Protein AF-A0A336L5R8-F1 (afdb_monomer)

Mean predicted aligned error: 13.48 Å

Organism: Culicoides sonorensis (NCBI:txid179676)

Radius of gyration: 22.96 Å; Cα contacts (8 Å, |Δi|>4): 171; chains: 1; bounding box: 45×28×69 Å

Foldseek 3Di:
DDPPPPPVNVVVVVVVVVVVVVVVPPPPFFAKEQFDDFALVQLADSPDMDGNPDVPAPAWWWKWADDPSTIGIDIDHPCVCPVVVGPRMDTGRHHHCNHNDPPPCVVVVVVVVVVVVVVVD

Secondary structure (DSSP, 8-state):
------HHHHHHHHHHHHHHHHHT----PPPEEEEEEEEGGGTT---EEEE---TT-SSEEEEEEEETTEEEEEEEETTHHHHT--TTEEEE-STTTTSS----THHHHHHHHHHHHHH--

Solvent-accessible surface area (backbone atoms only — not comparable to full-atom values): 7117 Å² total; per-residue (Å²): 137,86,83,81,72,54,68,68,59,55,53,51,51,51,52,54,51,49,54,54,57,56,66,70,64,62,76,83,69,60,51,36,17,32,30,42,66,75,28,58,68,42,55,85,44,73,85,36,75,45,69,46,73,48,98,86,49,96,48,56,21,17,27,30,37,46,58,86,82,22,24,29,33,28,69,41,50,72,54,51,53,68,75,67,70,46,71,64,45,45,76,38,84,51,68,45,58,47,48,79,73,77,73,62,62,75,61,58,56,57,65,64,52,57,62,57,63,64,70,76,106

pLDDT: mean 75.01, std 15.32, range [39.5, 91.75]

Structure (mmCIF, N/CA/C/O backbone):
data_AF-A0A336L5R8-F1
#
_entry.id   AF-A0A336L5R8-F1
#
loop_
_atom_site.group_PDB
_atom_site.id
_atom_site.type_symbol
_atom_site.label_atom_id
_atom_site.label_alt_id
_atom_site.label_comp_id
_atom_site.label_asym_id
_atom_site.label_entity_id
_atom_site.label_seq_id
_atom_site.pdbx_PDB_ins_code
_atom_site.Cartn_x
_atom_site.Cartn_y
_atom_site.Cartn_z
_atom_site.occupancy
_atom_site.B_iso_or_equiv
_atom_site.auth_seq_id
_atom_site.auth_comp_id
_atom_site.auth_asym_id
_atom_site.auth_atom_id
_atom_site.pdbx_PDB_model_num
ATOM 1 N N . MET A 1 1 ? -26.833 -7.379 54.260 1.00 39.50 1 MET A N 1
ATOM 2 C CA . MET A 1 1 ? -26.007 -6.196 53.931 1.00 39.50 1 MET A CA 1
ATOM 3 C C . MET A 1 1 ? -26.663 -5.488 52.753 1.00 39.50 1 MET A C 1
ATOM 5 O O . MET A 1 1 ? -26.689 -6.053 51.671 1.00 39.50 1 MET A O 1
ATOM 9 N N . ASN A 1 2 ? -27.283 -4.325 52.972 1.00 43.06 2 ASN A N 1
ATOM 10 C CA . ASN A 1 2 ? -28.003 -3.589 51.925 1.00 43.06 2 ASN A CA 1
ATOM 11 C C . ASN A 1 2 ? -27.052 -2.602 51.238 1.00 43.06 2 ASN A C 1
ATOM 13 O O . ASN A 1 2 ? -26.715 -1.567 51.810 1.00 43.06 2 ASN A O 1
ATOM 17 N N . PHE A 1 3 ? -26.623 -2.909 50.013 1.00 49.59 3 PHE A N 1
ATOM 18 C CA . PHE A 1 3 ? -25.880 -1.973 49.172 1.00 49.59 3 PHE A CA 1
ATOM 19 C C . PHE A 1 3 ? -26.842 -0.919 48.602 1.00 49.59 3 PHE A C 1
ATOM 21 O O . PHE A 1 3 ? -27.377 -1.067 47.508 1.00 49.59 3 PHE A O 1
ATOM 28 N N . ARG A 1 4 ? -27.062 0.180 49.336 1.00 55.12 4 ARG A N 1
ATOM 29 C CA . ARG A 1 4 ? -27.553 1.431 48.734 1.00 55.12 4 ARG A CA 1
ATOM 30 C C . ARG A 1 4 ? -26.392 2.077 47.982 1.00 55.12 4 ARG A C 1
ATOM 32 O O . ARG A 1 4 ? -25.700 2.950 48.501 1.00 55.12 4 ARG A O 1
ATOM 39 N N . LEU A 1 5 ? -26.154 1.622 46.757 1.00 54.94 5 LEU A N 1
ATOM 40 C CA . LEU A 1 5 ? -25.367 2.392 45.801 1.00 54.94 5 LEU A CA 1
ATOM 41 C C . LEU A 1 5 ? -26.132 3.690 45.513 1.00 54.94 5 LEU A C 1
ATOM 43 O O . LEU A 1 5 ? -27.266 3.666 45.044 1.00 54.94 5 LEU A O 1
ATOM 47 N N . SER A 1 6 ? -25.529 4.827 45.867 1.00 65.00 6 SER A N 1
ATOM 48 C CA . SER A 1 6 ? -26.042 6.157 45.527 1.00 65.00 6 SER A CA 1
ATOM 49 C C . SER A 1 6 ? -26.296 6.229 44.018 1.00 65.00 6 SER A C 1
ATOM 51 O O . SER A 1 6 ? -25.396 5.920 43.237 1.00 65.00 6 SER A O 1
ATOM 53 N N . SER A 1 7 ? -27.507 6.639 43.624 1.00 70.88 7 SER A N 1
ATOM 54 C CA . SER A 1 7 ? -27.948 6.780 42.224 1.00 70.88 7 SER A CA 1
ATOM 55 C C . SER A 1 7 ? -26.914 7.511 41.349 1.00 70.88 7 SER A C 1
ATOM 57 O O . SER A 1 7 ? -26.639 7.111 40.219 1.00 70.88 7 SER A O 1
ATOM 59 N N . ASN A 1 8 ? -26.217 8.497 41.925 1.00 73.00 8 ASN A N 1
ATOM 60 C CA . ASN A 1 8 ? -25.181 9.280 41.246 1.00 73.00 8 ASN A CA 1
ATOM 61 C C . ASN A 1 8 ? -23.932 8.458 40.886 1.00 73.00 8 ASN A C 1
ATOM 63 O O . ASN A 1 8 ? -23.286 8.729 39.878 1.00 73.00 8 ASN A O 1
ATOM 67 N N . ARG A 1 9 ? -23.586 7.442 41.687 1.00 77.75 9 ARG A N 1
ATOM 68 C CA . ARG A 1 9 ? -22.446 6.550 41.411 1.00 77.75 9 ARG A CA 1
ATOM 69 C C . ARG A 1 9 ? -22.758 5.582 40.276 1.00 77.75 9 ARG A C 1
ATOM 71 O O . ARG A 1 9 ? -21.884 5.302 39.465 1.00 77.75 9 ARG A O 1
ATOM 78 N N . VAL A 1 10 ? -24.003 5.109 40.211 1.00 81.12 10 VAL A N 1
ATOM 79 C CA . VAL A 1 10 ? -24.478 4.239 39.127 1.00 81.12 10 VAL A CA 1
ATOM 80 C C . VAL A 1 10 ? -24.518 5.018 37.814 1.00 81.12 10 VAL A C 1
ATOM 82 O O . VAL A 1 10 ? -24.009 4.544 36.806 1.00 81.12 10 VAL A O 1
ATOM 85 N N . PHE A 1 11 ? -25.031 6.250 37.841 1.00 82.38 11 PHE A N 1
ATOM 86 C CA . PHE A 1 11 ? -25.073 7.118 36.666 1.00 82.38 11 PHE A CA 1
ATOM 87 C C . PHE A 1 11 ? -23.674 7.454 36.126 1.00 82.38 11 PHE A C 1
ATOM 89 O O . PHE A 1 11 ? -23.428 7.335 34.928 1.00 82.38 11 PHE A O 1
ATOM 96 N N . LEU A 1 12 ? -22.729 7.795 37.010 1.00 86.56 12 LEU A N 1
ATOM 97 C CA . LEU A 1 12 ? -21.341 8.059 36.622 1.00 86.56 12 LEU A CA 1
ATOM 98 C C . LEU A 1 12 ? -20.667 6.817 36.016 1.00 86.56 12 LEU A C 1
ATOM 100 O O . LEU A 1 12 ? -19.964 6.934 35.014 1.00 86.56 12 LEU A O 1
ATOM 104 N N . ALA A 1 13 ? -20.898 5.635 36.596 1.00 85.25 13 ALA A N 1
ATOM 105 C CA . ALA A 1 13 ? -20.365 4.379 36.074 1.00 85.25 13 ALA A CA 1
ATOM 106 C C . ALA A 1 13 ? -20.902 4.077 34.666 1.00 85.25 13 ALA A C 1
ATOM 108 O O . ALA A 1 13 ? -20.125 3.709 33.792 1.00 85.25 13 ALA A O 1
ATOM 109 N N . ILE A 1 14 ? -2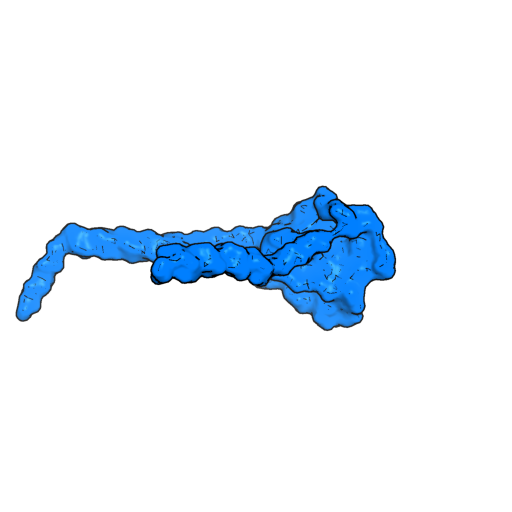2.196 4.315 34.423 1.00 88.62 14 ILE A N 1
ATOM 110 C CA . ILE A 1 14 ? -22.807 4.156 33.096 1.00 88.62 14 ILE A CA 1
ATOM 111 C C . ILE A 1 14 ? -22.165 5.111 32.085 1.00 88.62 14 ILE A C 1
ATOM 113 O O . ILE A 1 14 ? -21.808 4.675 30.996 1.00 88.62 14 ILE A O 1
ATOM 117 N N . ILE A 1 15 ? -21.967 6.387 32.437 1.00 88.62 15 ILE A N 1
ATOM 118 C CA . ILE A 1 15 ? -21.329 7.368 31.542 1.00 88.62 15 ILE A CA 1
ATOM 119 C C . ILE A 1 15 ? -19.892 6.960 31.210 1.00 88.62 15 ILE A C 1
ATOM 121 O O . ILE A 1 15 ? -19.515 6.958 30.041 1.00 88.62 15 ILE A O 1
ATOM 125 N N . LEU A 1 16 ? -19.097 6.583 32.215 1.00 88.06 16 LEU A N 1
ATOM 126 C CA . LEU A 1 16 ? -17.718 6.125 32.016 1.00 88.06 16 LEU A CA 1
ATOM 127 C C . LEU A 1 16 ? -17.657 4.892 31.113 1.00 88.06 16 LEU A C 1
ATOM 129 O O . LEU A 1 16 ? -16.807 4.811 30.230 1.00 88.06 16 LEU A O 1
ATOM 133 N N . GLN A 1 17 ? -18.585 3.956 31.299 1.00 86.00 17 GLN A N 1
ATOM 134 C CA . GLN A 1 17 ? -18.663 2.747 30.492 1.00 86.00 17 GLN A CA 1
ATOM 135 C C . GLN A 1 17 ? -19.109 3.048 29.055 1.00 86.00 17 GLN A C 1
ATOM 137 O O . GLN A 1 17 ? -18.582 2.449 28.123 1.00 86.00 17 GLN A O 1
ATOM 142 N N . LEU A 1 18 ? -19.997 4.028 28.858 1.00 84.69 18 LEU A N 1
ATOM 143 C CA . LEU A 1 18 ? -20.394 4.507 27.533 1.00 84.69 18 LEU A CA 1
ATOM 144 C C . LEU A 1 18 ? -19.224 5.177 26.798 1.00 84.69 18 LEU A C 1
ATOM 146 O O . LEU A 1 18 ? -18.998 4.885 25.630 1.00 84.69 18 LEU A O 1
ATOM 150 N N . PHE A 1 19 ? -18.452 6.026 27.484 1.00 82.81 19 PHE A N 1
ATOM 151 C CA . PHE A 1 19 ? -17.239 6.642 26.932 1.00 82.81 19 PHE A CA 1
ATOM 152 C C . PHE A 1 19 ? -16.196 5.593 26.546 1.00 82.81 19 PHE A C 1
ATOM 154 O O . PHE A 1 19 ? -15.600 5.688 25.476 1.00 82.81 19 PHE A O 1
ATOM 161 N N . PHE A 1 20 ? -16.012 4.571 27.386 1.00 79.44 20 PHE A N 1
ATOM 162 C CA . PHE A 1 20 ? -15.108 3.464 27.096 1.00 79.44 20 PHE A CA 1
ATOM 163 C C . PHE A 1 20 ? -15.565 2.703 25.845 1.00 79.44 20 PHE A C 1
ATOM 165 O O . PHE A 1 20 ? -14.777 2.519 24.929 1.00 79.44 20 PHE A O 1
ATOM 172 N N . VAL A 1 21 ? -16.850 2.355 25.737 1.00 81.31 21 VAL A N 1
ATOM 173 C CA . VAL A 1 21 ? -17.409 1.684 24.550 1.00 81.31 21 VAL A CA 1
ATOM 174 C C . VAL A 1 21 ? -17.278 2.547 23.290 1.00 81.31 21 VAL A C 1
ATOM 176 O O . VAL A 1 21 ? -16.855 2.040 22.256 1.00 81.31 21 VAL A O 1
ATOM 179 N N . LEU A 1 22 ? -17.568 3.848 23.376 1.00 77.06 22 LEU A N 1
ATOM 180 C CA . LEU A 1 22 ? -17.432 4.786 22.257 1.00 77.06 22 LEU A CA 1
ATOM 181 C C . LEU A 1 22 ? -15.978 4.949 21.793 1.00 77.06 22 LEU A C 1
ATOM 183 O O . LEU A 1 22 ? -15.755 5.164 20.608 1.00 77.06 22 LEU A O 1
ATOM 187 N N . SER A 1 23 ? -14.998 4.775 22.685 1.00 73.19 23 SER A N 1
ATOM 188 C CA . SER A 1 23 ? -13.576 4.798 22.320 1.00 73.19 23 SER A CA 1
ATOM 189 C C . SER A 1 23 ? -13.106 3.577 21.517 1.00 73.19 23 SER A C 1
ATOM 191 O O . SER A 1 23 ? -12.065 3.655 20.879 1.00 73.19 23 SER A O 1
ATOM 193 N N . PHE A 1 24 ? -13.871 2.475 21.497 1.00 66.81 24 PHE A N 1
ATOM 194 C CA . PHE A 1 24 ? -13.590 1.322 20.624 1.00 66.81 24 PHE A CA 1
ATOM 195 C C . PHE A 1 24 ? -14.223 1.436 19.240 1.00 66.81 24 PHE A C 1
ATOM 197 O O . PHE A 1 24 ? -13.883 0.653 18.355 1.00 66.81 24 PHE A O 1
ATOM 204 N N . PHE A 1 25 ? -15.125 2.397 19.031 1.00 59.53 25 PHE A N 1
ATOM 205 C CA . PHE A 1 25 ? -15.578 2.754 17.692 1.00 59.53 25 PHE A CA 1
ATOM 206 C C . PHE A 1 25 ? -14.552 3.699 17.062 1.00 59.53 25 PHE A C 1
ATOM 208 O O . PHE A 1 25 ? -14.854 4.846 16.733 1.00 59.53 25 PHE A O 1
ATOM 215 N N . ASP A 1 26 ? -13.324 3.207 16.894 1.00 54.47 26 ASP A N 1
ATOM 216 C CA . ASP A 1 26 ? -12.437 3.775 15.893 1.00 54.47 26 ASP A CA 1
ATOM 217 C C . ASP A 1 26 ? -13.156 3.618 14.555 1.00 54.47 26 ASP A C 1
ATOM 219 O O . ASP A 1 26 ? -13.489 2.511 14.121 1.00 54.47 26 ASP A O 1
ATOM 223 N N . ASN A 1 27 ? -13.470 4.750 13.926 1.00 53.22 27 ASN A N 1
ATOM 224 C CA . ASN A 1 27 ? -13.900 4.760 12.540 1.00 53.22 27 ASN A CA 1
ATOM 225 C C . ASN A 1 27 ? -12.839 3.979 11.767 1.00 53.22 27 ASN A C 1
ATOM 227 O O . ASN A 1 27 ? -11.673 4.375 11.773 1.00 53.22 27 ASN A O 1
ATOM 231 N N . VAL A 1 28 ? -13.227 2.860 11.152 1.00 60.31 28 VAL A N 1
ATOM 232 C CA . VAL A 1 28 ? -12.347 2.093 10.269 1.00 60.31 28 VAL A CA 1
ATOM 233 C C . VAL A 1 28 ? -12.127 2.967 9.040 1.00 60.31 28 VAL A C 1
ATOM 235 O O . VAL A 1 28 ? -12.842 2.866 8.049 1.00 60.31 28 VAL A O 1
ATOM 238 N N . ALA A 1 29 ? -11.215 3.928 9.159 1.00 68.81 29 ALA A N 1
ATOM 239 C CA . ALA A 1 29 ? -10.828 4.783 8.062 1.00 68.81 29 ALA A CA 1
ATOM 240 C C . ALA A 1 29 ? -10.281 3.872 6.963 1.00 68.81 29 ALA A C 1
ATOM 242 O O . ALA A 1 29 ? -9.450 2.998 7.230 1.00 68.81 29 ALA A O 1
ATOM 243 N N . ALA A 1 30 ? -10.781 4.050 5.742 1.00 82.31 30 ALA A N 1
ATOM 244 C CA . ALA A 1 30 ? -10.267 3.324 4.596 1.00 82.31 30 ALA A CA 1
ATOM 245 C C . ALA A 1 30 ? -8.763 3.602 4.464 1.00 82.31 30 ALA A C 1
ATOM 247 O O . ALA A 1 30 ? -8.332 4.755 4.541 1.00 82.31 30 ALA A O 1
ATOM 248 N N . LEU A 1 31 ? -7.969 2.544 4.284 1.00 88.81 31 LEU A N 1
ATOM 249 C CA . LEU A 1 31 ? -6.518 2.643 4.122 1.00 88.81 31 LEU A CA 1
ATOM 250 C C . LEU A 1 31 ? -6.196 3.573 2.950 1.00 88.81 31 LEU A C 1
ATOM 252 O O . LEU A 1 31 ? -6.748 3.404 1.869 1.00 88.81 31 LEU A O 1
ATOM 256 N N . ARG A 1 32 ? -5.286 4.530 3.121 1.00 90.88 32 ARG A N 1
ATOM 257 C CA . ARG A 1 32 ? -4.897 5.458 2.048 1.00 90.88 32 ARG A CA 1
ATOM 258 C C . ARG A 1 32 ? -3.542 5.085 1.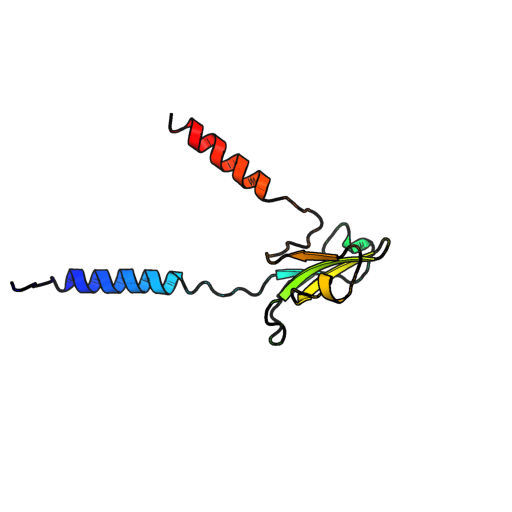485 1.00 90.88 32 ARG A C 1
ATOM 260 O O . ARG A 1 32 ? -2.585 4.933 2.230 1.00 90.88 32 ARG A O 1
ATOM 267 N N . CYS A 1 33 ? -3.422 4.993 0.168 1.00 90.94 33 CYS A N 1
ATOM 268 C CA . CYS A 1 33 ? -2.174 4.628 -0.498 1.00 90.94 33 CYS A CA 1
ATOM 269 C C . CYS A 1 33 ? -1.815 5.627 -1.587 1.00 90.94 33 CYS A C 1
ATOM 271 O O . CYS A 1 33 ? -2.672 6.319 -2.136 1.00 90.94 33 CYS A O 1
ATOM 273 N N . TYR A 1 34 ? -0.539 5.670 -1.955 1.00 91.06 34 TYR A N 1
ATOM 274 C CA . TYR A 1 34 ? -0.150 6.309 -3.201 1.00 91.06 34 TYR A CA 1
ATOM 275 C C . TYR A 1 34 ? -0.482 5.403 -4.383 1.00 91.06 34 TYR A C 1
ATOM 277 O O . TYR A 1 34 ? -0.260 4.193 -4.327 1.00 91.06 34 TYR A O 1
ATOM 285 N N . ALA A 1 35 ? -0.986 5.995 -5.458 1.00 90.94 35 ALA A N 1
ATOM 286 C CA . ALA A 1 35 ? -1.288 5.320 -6.707 1.00 90.94 35 ALA A CA 1
ATOM 287 C C . ALA A 1 35 ? -0.537 5.978 -7.861 1.00 90.94 35 ALA A C 1
ATOM 289 O O . ALA A 1 35 ? -0.396 7.201 -7.913 1.00 90.94 35 ALA A O 1
ATOM 290 N N . CYS A 1 36 ? -0.045 5.153 -8.778 1.00 90.06 36 CYS A N 1
ATOM 291 C CA . CYS A 1 36 ? 0.540 5.583 -10.040 1.00 90.06 36 CYS A CA 1
ATOM 292 C C . CYS A 1 36 ? 0.659 4.387 -10.993 1.00 90.06 36 CYS A C 1
ATOM 294 O O . CYS A 1 36 ? 0.850 3.243 -10.565 1.00 90.06 36 CYS A O 1
ATOM 296 N N . GLY A 1 37 ? 0.589 4.662 -12.294 1.00 84.75 37 GLY A N 1
ATOM 297 C CA . GLY A 1 37 ? 0.907 3.674 -13.319 1.00 84.75 37 GLY A CA 1
ATOM 298 C C . GLY A 1 37 ? 2.416 3.431 -13.430 1.00 84.75 37 GLY A C 1
ATOM 299 O O . GLY A 1 37 ? 3.195 4.252 -12.942 1.00 84.75 37 GLY A O 1
ATOM 300 N N . PRO A 1 38 ? 2.829 2.330 -14.084 1.00 88.12 38 PRO A N 1
ATOM 301 C CA . PRO A 1 38 ? 4.236 1.998 -14.275 1.00 88.12 38 PRO A CA 1
ATOM 302 C C . PRO A 1 38 ? 4.942 3.115 -15.053 1.00 88.12 38 PRO A C 1
ATOM 304 O O . PRO A 1 38 ? 4.821 3.223 -16.270 1.00 88.12 38 PRO A O 1
ATOM 307 N N . SER A 1 39 ? 5.664 3.969 -14.329 1.00 86.38 39 SER A N 1
ATOM 308 C CA . SER A 1 39 ? 6.384 5.128 -14.861 1.00 86.38 39 SER A CA 1
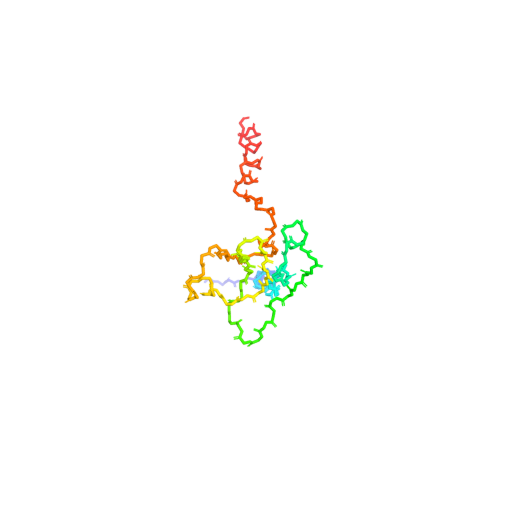ATOM 309 C C . SER A 1 39 ? 7.656 5.361 -14.051 1.00 86.38 39 SER A C 1
ATOM 311 O O . SER A 1 39 ? 7.678 5.115 -12.843 1.00 86.38 39 SER A O 1
ATOM 313 N N . ARG A 1 40 ? 8.701 5.883 -14.702 1.00 82.94 40 ARG A N 1
ATOM 314 C CA . ARG A 1 40 ? 9.899 6.405 -14.020 1.00 82.94 40 ARG A CA 1
ATOM 315 C C . ARG A 1 40 ? 9.552 7.582 -13.107 1.00 82.94 40 ARG A C 1
ATOM 317 O O . ARG A 1 40 ? 10.103 7.728 -12.027 1.00 82.94 40 ARG A O 1
ATOM 324 N N . GLU A 1 41 ? 8.551 8.373 -13.483 1.00 80.00 41 GLU A N 1
ATOM 325 C CA . GLU A 1 41 ? 8.108 9.535 -12.701 1.00 80.00 41 GLU A CA 1
ATOM 326 C C . GLU A 1 41 ? 7.449 9.155 -11.369 1.00 80.00 41 GLU A C 1
ATOM 328 O O . GLU A 1 41 ? 7.290 10.011 -10.497 1.00 80.00 41 GLU A O 1
ATOM 333 N N . CYS A 1 42 ? 7.070 7.883 -11.197 1.00 81.25 42 CYS A N 1
ATOM 334 C CA . CYS A 1 42 ? 6.532 7.388 -9.937 1.00 81.25 42 CYS A CA 1
ATOM 335 C C . CYS A 1 42 ? 7.618 7.002 -8.916 1.00 81.25 42 CYS A C 1
ATOM 337 O O . CYS A 1 42 ? 7.319 6.601 -7.785 1.00 81.25 42 CYS A O 1
ATOM 339 N N . GLU A 1 43 ? 8.893 7.107 -9.273 1.00 71.88 43 GLU A N 1
ATOM 340 C CA . GLU A 1 43 ? 9.984 6.901 -8.327 1.00 71.88 43 GLU A CA 1
ATOM 341 C C . GLU A 1 43 ? 10.064 8.061 -7.321 1.00 71.88 43 GLU A C 1
ATOM 343 O O . GLU A 1 43 ? 9.988 7.823 -6.112 1.00 71.88 43 GLU A O 1
ATOM 348 N N . ASP A 1 44 ? 10.062 9.299 -7.826 1.00 63.59 44 ASP A N 1
ATOM 349 C CA . ASP A 1 44 ? 10.349 10.513 -7.050 1.00 63.59 44 ASP A CA 1
ATOM 350 C C . ASP A 1 44 ? 9.125 11.172 -6.405 1.00 63.59 44 ASP A C 1
ATOM 352 O O . ASP A 1 44 ? 9.228 11.749 -5.319 1.00 63.59 44 ASP A O 1
ATOM 356 N N . LYS A 1 45 ? 7.955 11.124 -7.057 1.00 61.16 45 LYS A N 1
ATOM 357 C CA . LYS A 1 45 ? 6.740 11.785 -6.559 1.00 61.16 45 LYS A CA 1
ATOM 358 C C . LYS A 1 45 ? 5.524 10.880 -6.717 1.00 61.16 45 LYS A C 1
ATOM 360 O O . LYS A 1 45 ? 5.184 10.498 -7.834 1.00 61.16 45 LYS A O 1
ATOM 365 N N . PRO A 1 46 ? 4.825 10.537 -5.626 1.00 62.50 46 PRO A N 1
ATOM 366 C CA . PRO A 1 46 ? 3.523 9.921 -5.763 1.00 62.50 46 PRO A CA 1
ATOM 367 C C . PRO A 1 46 ? 2.525 10.978 -6.249 1.00 62.50 46 PRO A C 1
ATOM 369 O O . PRO A 1 46 ? 2.151 11.884 -5.510 1.00 62.50 46 PRO A O 1
ATOM 372 N N . HIS A 1 47 ? 2.133 10.891 -7.519 1.00 67.19 47 HIS A N 1
ATOM 373 C CA . HIS A 1 47 ? 1.291 11.907 -8.163 1.00 67.19 47 HIS A CA 1
ATOM 374 C C . HIS A 1 47 ? -0.169 11.860 -7.714 1.00 67.19 47 HIS A C 1
ATOM 376 O O . HIS A 1 47 ? -0.857 12.875 -7.770 1.00 67.19 47 HIS A O 1
ATOM 382 N N . THR A 1 48 ? -0.644 10.705 -7.245 1.00 84.38 48 THR A N 1
ATOM 383 C CA . THR A 1 48 ? -2.030 10.535 -6.800 1.00 84.38 48 THR A CA 1
ATOM 384 C C . THR A 1 48 ? -2.128 9.694 -5.537 1.00 84.38 48 THR A C 1
ATOM 386 O O . THR A 1 48 ? -1.318 8.794 -5.304 1.00 84.38 48 THR A O 1
ATOM 389 N N . THR A 1 49 ? -3.130 9.990 -4.716 1.00 89.56 49 THR A N 1
ATOM 390 C CA . THR A 1 49 ? -3.532 9.191 -3.558 1.00 89.56 49 THR A CA 1
ATOM 391 C C . THR A 1 49 ? -4.864 8.513 -3.846 1.00 89.56 49 THR A C 1
ATOM 393 O O . THR A 1 49 ? -5.669 9.009 -4.632 1.00 89.56 49 THR A O 1
ATOM 396 N N . VAL A 1 50 ? -5.090 7.364 -3.221 1.00 90.69 50 VAL A N 1
ATOM 397 C CA . VAL A 1 50 ? -6.324 6.590 -3.348 1.00 90.69 50 VAL A CA 1
ATOM 398 C C . VAL A 1 50 ? -6.721 6.039 -1.982 1.00 90.69 50 VAL A C 1
ATOM 400 O O . VAL A 1 50 ? -5.863 5.627 -1.202 1.00 90.69 50 VAL A O 1
ATOM 403 N N . GLU A 1 51 ? -8.018 6.048 -1.697 1.00 91.38 51 GLU A N 1
ATOM 404 C CA . GLU A 1 51 ? -8.611 5.339 -0.564 1.00 91.38 51 GLU A CA 1
ATOM 405 C C . GLU A 1 51 ? -8.923 3.902 -0.988 1.00 91.38 51 GLU A C 1
ATOM 407 O O . GLU A 1 51 ? -9.625 3.660 -1.969 1.00 91.38 51 GLU A O 1
ATOM 412 N N . CYS A 1 52 ? -8.378 2.937 -0.258 1.00 87.56 52 CYS A N 1
ATOM 413 C CA . CYS A 1 52 ? -8.590 1.518 -0.473 1.00 87.56 52 CYS A CA 1
ATOM 414 C C . CYS A 1 52 ? -9.908 1.065 0.165 1.00 87.56 52 CYS A C 1
ATOM 416 O O . CYS A 1 52 ? -9.913 0.204 1.043 1.00 87.56 52 CYS A O 1
ATOM 418 N N . ASP A 1 53 ? -11.023 1.644 -0.274 1.00 81.56 53 ASP A N 1
ATOM 419 C CA . ASP A 1 53 ? -12.366 1.169 0.067 1.00 81.56 53 ASP A CA 1
ATOM 420 C C . ASP A 1 53 ? -12.958 0.407 -1.117 1.00 81.56 53 ASP A C 1
ATOM 422 O O . ASP A 1 53 ? -13.826 0.863 -1.863 1.00 81.56 53 ASP A O 1
ATOM 426 N N . PHE A 1 54 ? -12.397 -0.771 -1.355 1.00 71.06 54 PHE A N 1
ATOM 427 C CA . PHE A 1 54 ? -12.919 -1.679 -2.354 1.00 71.06 54 PHE A CA 1
ATOM 428 C C . PHE A 1 54 ? -13.790 -2.678 -1.611 1.00 71.06 54 PHE A C 1
ATOM 430 O O . PHE A 1 54 ? -13.260 -3.604 -1.008 1.00 71.06 54 PHE A O 1
ATOM 437 N N . GLY A 1 55 ? -15.117 -2.540 -1.677 1.00 65.44 55 GLY A N 1
ATOM 438 C CA . GLY A 1 55 ? -16.067 -3.457 -1.018 1.00 65.44 55 GLY A CA 1
ATOM 439 C C . GLY A 1 55 ? -15.932 -4.950 -1.393 1.00 65.44 55 GLY A C 1
ATOM 440 O O . GLY A 1 55 ? -16.671 -5.785 -0.883 1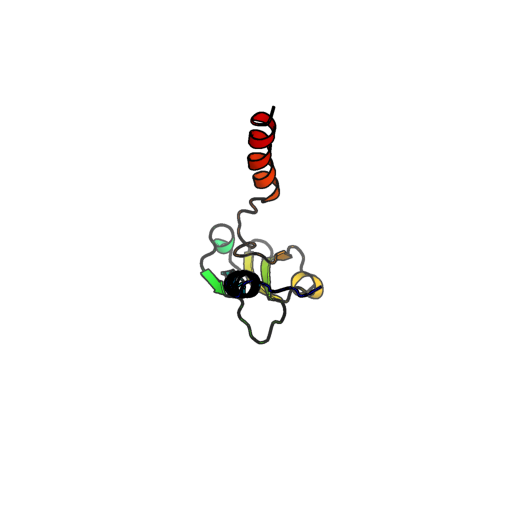.00 65.44 55 GLY A O 1
ATOM 441 N N . TRP A 1 56 ? -14.995 -5.294 -2.279 1.00 68.00 56 TRP A N 1
ATOM 442 C CA . TRP A 1 56 ? -14.617 -6.641 -2.708 1.00 68.00 56 TRP A CA 1
ATOM 443 C C . TRP A 1 56 ? -13.234 -7.101 -2.199 1.00 68.00 56 TRP A C 1
ATOM 445 O O . TRP A 1 56 ? -12.904 -8.277 -2.339 1.00 68.00 56 TRP A O 1
ATOM 455 N N . ILE A 1 57 ? -12.429 -6.224 -1.588 1.00 68.62 57 ILE A N 1
ATOM 456 C CA . ILE A 1 57 ? -11.119 -6.553 -1.012 1.00 68.62 57 ILE A CA 1
ATOM 457 C C . ILE A 1 57 ? -11.242 -6.517 0.512 1.00 68.62 57 ILE A C 1
ATOM 459 O O . ILE A 1 57 ? -11.231 -5.459 1.130 1.00 68.62 57 ILE A O 1
ATOM 463 N N . SER A 1 58 ? -11.317 -7.692 1.139 1.00 68.38 58 SER A N 1
ATOM 464 C CA . SER A 1 58 ? -11.467 -7.815 2.597 1.00 68.38 58 SER A CA 1
ATOM 465 C C . SER A 1 58 ? -10.247 -7.336 3.393 1.00 68.38 58 SER A C 1
ATOM 467 O O . SER A 1 58 ? -10.369 -7.068 4.587 1.00 68.38 58 SER A O 1
ATOM 469 N N . ARG A 1 59 ? -9.073 -7.243 2.750 1.00 82.31 59 ARG A N 1
ATOM 470 C CA . ARG A 1 59 ? -7.805 -6.770 3.331 1.00 82.31 59 ARG A CA 1
ATOM 471 C C . ARG A 1 59 ? -6.950 -6.079 2.277 1.00 82.31 59 ARG A C 1
ATOM 473 O O . ARG A 1 59 ? -6.081 -6.700 1.659 1.00 82.31 59 ARG A O 1
ATOM 480 N N . ALA A 1 60 ? -7.254 -4.812 2.025 1.00 89.19 60 ALA A N 1
ATOM 481 C CA . ALA A 1 60 ? -6.455 -4.009 1.117 1.00 89.19 60 ALA A CA 1
ATOM 482 C C . ALA A 1 60 ? -5.132 -3.609 1.786 1.00 89.19 60 ALA A C 1
ATOM 484 O O . ALA A 1 60 ? -5.097 -3.294 2.974 1.00 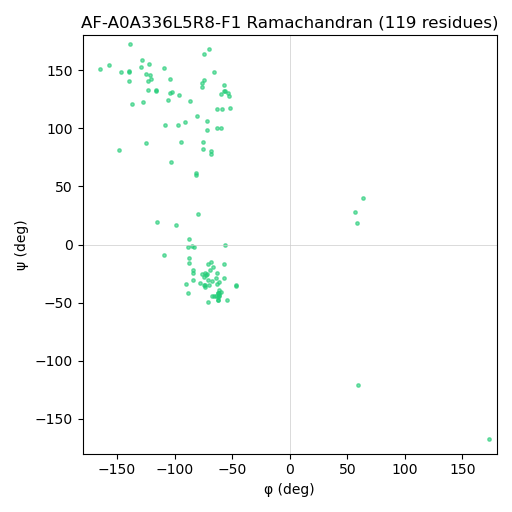89.19 60 ALA A O 1
ATOM 485 N N . VAL A 1 61 ? -4.050 -3.616 1.014 1.00 91.06 61 VAL A N 1
ATOM 486 C CA . VAL A 1 61 ? -2.716 -3.155 1.407 1.00 91.06 61 VAL A CA 1
ATOM 487 C C . VAL A 1 61 ? -2.193 -2.183 0.359 1.00 91.06 61 VAL A C 1
ATOM 489 O O . VAL A 1 61 ? -2.539 -2.282 -0.822 1.00 91.06 61 VAL A O 1
ATOM 492 N N . CYS A 1 62 ? -1.325 -1.261 0.766 1.00 91.38 62 CYS A N 1
ATOM 493 C CA . CYS A 1 62 ? -0.591 -0.463 -0.199 1.00 91.38 62 CYS A CA 1
ATOM 494 C C . CYS A 1 62 ? 0.526 -1.303 -0.799 1.00 91.38 62 CYS A C 1
ATOM 496 O O . CYS A 1 62 ? 1.280 -1.961 -0.080 1.00 91.38 62 CYS A O 1
ATOM 498 N N . THR A 1 63 ? 0.683 -1.219 -2.111 1.00 91.62 63 THR A N 1
ATOM 499 C CA . THR A 1 63 ? 1.718 -1.938 -2.843 1.00 91.62 63 THR A CA 1
ATOM 500 C C . THR A 1 63 ? 2.620 -0.974 -3.595 1.00 91.62 63 THR A C 1
ATOM 502 O O . THR A 1 63 ? 2.171 0.065 -4.091 1.00 91.62 63 THR A O 1
ATOM 505 N N . LYS A 1 64 ? 3.900 -1.334 -3.692 1.00 90.38 64 LYS A N 1
ATOM 506 C CA . LYS A 1 64 ? 4.896 -0.756 -4.595 1.00 90.38 64 LYS A CA 1
ATOM 507 C C . LYS A 1 64 ? 5.549 -1.891 -5.376 1.00 90.38 64 LYS A C 1
ATOM 509 O O . LYS A 1 64 ? 6.137 -2.785 -4.779 1.00 90.38 64 LYS A O 1
ATOM 514 N N . ARG A 1 65 ? 5.477 -1.835 -6.701 1.00 90.25 65 ARG A N 1
ATOM 515 C CA . ARG A 1 65 ? 6.096 -2.799 -7.613 1.00 90.25 65 ARG A CA 1
ATOM 516 C C . ARG A 1 65 ? 7.152 -2.103 -8.461 1.00 90.25 65 ARG A C 1
ATOM 518 O O . ARG A 1 65 ? 6.870 -1.050 -9.031 1.00 90.25 65 ARG A O 1
ATOM 525 N N . ILE A 1 66 ? 8.334 -2.702 -8.558 1.00 88.56 66 ILE A N 1
ATOM 526 C CA . ILE A 1 66 ? 9.431 -2.232 -9.410 1.00 88.56 66 ILE A CA 1
ATOM 527 C C . ILE A 1 66 ? 9.534 -3.165 -10.622 1.00 88.56 66 ILE A C 1
ATOM 529 O O . ILE A 1 66 ? 9.635 -4.380 -10.472 1.00 88.56 66 ILE A O 1
ATOM 533 N N . ILE A 1 67 ? 9.459 -2.604 -11.827 1.00 88.12 67 ILE A N 1
ATOM 534 C CA . ILE A 1 67 ? 9.443 -3.319 -13.107 1.00 88.12 67 ILE A CA 1
ATOM 535 C C . ILE A 1 67 ? 10.577 -2.753 -13.968 1.00 88.12 67 ILE A C 1
ATOM 537 O O . ILE A 1 67 ? 10.378 -1.797 -14.716 1.00 88.12 67 ILE A O 1
ATOM 541 N N . GLY A 1 68 ? 11.785 -3.304 -13.832 1.00 86.94 68 GLY A N 1
ATOM 542 C CA . GLY A 1 68 ? 12.983 -2.675 -14.400 1.00 86.94 68 GLY A CA 1
ATOM 543 C C . GLY A 1 68 ? 13.170 -1.273 -13.811 1.00 86.94 68 GLY A C 1
ATOM 544 O O . GLY A 1 68 ? 13.209 -1.131 -12.594 1.00 86.94 68 GLY A O 1
ATOM 545 N N . ASP A 1 69 ? 13.191 -0.248 -14.665 1.00 86.06 69 ASP A N 1
ATOM 546 C CA . ASP A 1 69 ? 13.290 1.162 -14.249 1.00 86.06 69 ASP A CA 1
ATOM 547 C C . ASP A 1 69 ? 11.927 1.817 -13.946 1.00 86.06 69 ASP A C 1
ATOM 549 O O . ASP A 1 69 ? 11.841 3.026 -13.753 1.00 86.06 69 ASP A O 1
ATOM 553 N N . TYR A 1 70 ? 10.827 1.064 -13.987 1.00 88.19 70 TYR A N 1
ATOM 554 C CA . TYR A 1 70 ? 9.479 1.602 -13.801 1.00 88.19 70 TYR A CA 1
ATOM 555 C C . TYR A 1 70 ? 8.948 1.269 -12.410 1.00 88.19 70 TYR A C 1
ATOM 557 O O . TYR A 1 70 ? 9.139 0.163 -11.909 1.00 88.19 70 TYR A O 1
ATOM 565 N N . VAL A 1 71 ? 8.208 2.198 -11.804 1.00 89.00 71 VAL A N 1
ATOM 566 C CA . VAL A 1 71 ? 7.544 1.983 -10.513 1.00 89.00 71 VAL A CA 1
ATOM 567 C C . VAL A 1 71 ? 6.034 2.072 -10.696 1.00 89.00 71 VAL A C 1
ATOM 569 O O . VAL A 1 71 ? 5.540 3.009 -11.315 1.00 89.00 71 VAL A O 1
ATOM 572 N N . ALA A 1 72 ? 5.304 1.109 -10.137 1.00 90.75 72 ALA A N 1
ATOM 573 C CA . ALA A 1 72 ? 3.847 1.123 -10.037 1.00 90.75 72 ALA A CA 1
ATOM 574 C C . ALA A 1 72 ? 3.423 1.051 -8.565 1.00 90.75 72 ALA A C 1
ATOM 576 O O . ALA A 1 72 ? 4.052 0.358 -7.759 1.00 90.75 72 ALA A O 1
ATOM 577 N N . ARG A 1 73 ? 2.360 1.770 -8.200 1.00 91.38 73 ARG A N 1
ATOM 578 C CA . ARG A 1 73 ? 1.856 1.853 -6.822 1.00 91.38 73 ARG A CA 1
ATOM 579 C C . ARG A 1 73 ? 0.335 1.817 -6.815 1.00 91.38 73 ARG A C 1
ATOM 581 O O . ARG A 1 73 ? -0.290 2.315 -7.749 1.00 91.38 73 ARG A O 1
ATOM 588 N N . GLY A 1 74 ? -0.257 1.274 -5.760 1.00 91.75 74 GLY A N 1
ATOM 589 C CA . GLY A 1 74 ? -1.709 1.288 -5.586 1.00 91.75 74 GLY A CA 1
ATOM 590 C C . GLY A 1 74 ? -2.175 0.459 -4.397 1.00 91.75 74 GLY A C 1
ATOM 591 O O . GLY A 1 74 ? -1.364 0.056 -3.565 1.00 91.75 74 GLY A O 1
ATOM 592 N N . CYS A 1 75 ? -3.481 0.212 -4.346 1.00 91.69 75 CYS A N 1
ATOM 593 C CA . CYS A 1 75 ? -4.125 -0.683 -3.390 1.00 91.69 75 CYS A CA 1
ATOM 594 C C . CYS A 1 75 ? -4.321 -2.061 -4.019 1.00 91.69 75 CYS A C 1
ATOM 596 O O . CYS A 1 75 ? -4.911 -2.161 -5.095 1.00 91.69 75 CYS A O 1
ATOM 598 N N . PHE A 1 76 ? -3.893 -3.114 -3.334 1.00 91.06 76 PHE A N 1
ATOM 599 C CA . PHE A 1 76 ? -4.112 -4.493 -3.767 1.00 91.06 76 PHE A CA 1
ATOM 600 C C . PHE A 1 76 ? -4.482 -5.373 -2.574 1.00 91.06 76 PHE A C 1
ATOM 602 O O . PHE A 1 76 ? -4.449 -4.926 -1.430 1.00 91.06 76 PHE A O 1
ATOM 609 N N . ALA A 1 77 ? -4.865 -6.624 -2.825 1.00 90.00 77 ALA A N 1
ATOM 610 C CA . ALA A 1 77 ? -5.075 -7.593 -1.754 1.00 90.00 77 ALA A CA 1
ATOM 611 C C . ALA A 1 77 ? -3.750 -7.920 -1.042 1.00 90.00 77 ALA A C 1
ATOM 613 O O . ALA A 1 77 ? -2.697 -7.942 -1.678 1.00 90.00 77 ALA A O 1
ATOM 614 N N . GLU A 1 78 ? -3.808 -8.230 0.256 1.00 86.31 78 GLU A N 1
ATOM 615 C CA . GLU A 1 78 ? -2.649 -8.576 1.104 1.00 86.31 78 GLU A CA 1
ATOM 616 C C . GLU A 1 78 ? -1.686 -9.596 0.461 1.00 86.31 78 GLU A C 1
ATOM 618 O O . GLU A 1 78 ? -0.468 -9.475 0.591 1.00 86.31 78 GLU A O 1
ATOM 623 N N . ASN A 1 79 ? -2.215 -10.554 -0.306 1.00 85.94 79 ASN A N 1
ATOM 624 C CA . ASN A 1 79 ? -1.421 -11.608 -0.938 1.00 85.94 79 ASN A CA 1
ATOM 625 C C . ASN A 1 79 ? -0.870 -11.253 -2.329 1.00 85.94 79 ASN A C 1
ATOM 627 O O . ASN A 1 79 ? -0.129 -12.048 -2.894 1.00 85.94 79 ASN A O 1
ATOM 631 N N . PHE A 1 80 ? -1.163 -10.073 -2.881 1.00 87.88 80 PHE A N 1
ATOM 632 C CA . PHE A 1 80 ? -0.801 -9.709 -4.258 1.00 87.88 80 PHE A CA 1
ATOM 633 C C . PHE A 1 80 ? 0.699 -9.867 -4.559 1.00 87.88 80 PHE A C 1
ATOM 635 O O . PHE A 1 80 ? 1.075 -10.505 -5.537 1.00 87.88 80 PHE A O 1
ATOM 642 N N . CYS A 1 81 ? 1.576 -9.363 -3.683 1.00 85.56 81 CYS A N 1
ATOM 643 C CA . CYS A 1 81 ? 3.023 -9.515 -3.877 1.00 85.56 81 CYS A CA 1
ATOM 644 C C . CYS A 1 81 ? 3.522 -10.957 -3.708 1.00 85.56 81 CYS A C 1
ATOM 646 O O . CYS A 1 81 ? 4.604 -11.282 -4.190 1.00 85.56 81 CYS A O 1
ATOM 648 N N . ARG A 1 82 ? 2.775 -11.805 -2.991 1.00 83.19 82 ARG A N 1
ATOM 649 C CA . ARG A 1 82 ? 3.152 -13.193 -2.709 1.00 83.19 82 ARG A CA 1
ATOM 650 C C . ARG A 1 82 ? 2.676 -14.142 -3.808 1.00 83.19 82 ARG A C 1
ATOM 652 O O . ARG A 1 82 ? 3.422 -15.042 -4.180 1.00 83.19 82 ARG A O 1
ATOM 659 N N . ASP A 1 83 ? 1.458 -13.941 -4.299 1.00 76.69 83 ASP A N 1
ATOM 660 C CA . ASP A 1 83 ? 0.786 -14.864 -5.215 1.00 76.69 83 ASP A CA 1
ATOM 661 C C . ASP A 1 83 ? 1.297 -14.726 -6.655 1.00 76.69 83 ASP A C 1
ATOM 663 O O . ASP A 1 83 ? 1.421 -15.727 -7.357 1.00 76.69 83 ASP A O 1
ATOM 667 N N . ASP A 1 84 ? 1.680 -13.518 -7.078 1.00 66.44 84 ASP A N 1
ATOM 668 C CA . ASP A 1 84 ? 2.127 -13.282 -8.456 1.00 66.44 84 ASP A CA 1
ATOM 669 C C . ASP A 1 84 ? 3.621 -13.599 -8.691 1.00 66.44 84 ASP A C 1
ATOM 671 O O . ASP A 1 84 ? 4.113 -13.445 -9.810 1.00 66.44 84 ASP A O 1
ATOM 675 N N . GLY A 1 85 ? 4.376 -14.014 -7.661 1.00 64.31 85 GLY A N 1
ATOM 676 C CA . GLY A 1 85 ? 5.812 -14.315 -7.792 1.00 64.31 85 GLY A CA 1
ATOM 677 C C . GLY A 1 85 ? 6.636 -13.138 -8.336 1.00 64.31 85 GLY A C 1
ATOM 678 O O . GLY A 1 85 ? 7.633 -13.335 -9.027 1.00 64.31 85 GLY A O 1
ATOM 679 N N . ILE A 1 86 ? 6.175 -11.909 -8.087 1.00 70.44 86 ILE A N 1
ATOM 680 C CA . ILE A 1 86 ? 6.757 -10.692 -8.648 1.00 70.44 86 ILE A CA 1
ATOM 681 C C . ILE A 1 86 ? 7.993 -10.308 -7.841 1.00 70.44 86 ILE A C 1
ATOM 683 O O . ILE A 1 86 ? 7.885 -9.816 -6.714 1.00 70.44 86 ILE A O 1
ATOM 687 N N . ASP A 1 87 ? 9.162 -10.441 -8.461 1.00 71.19 87 ASP A N 1
ATOM 688 C CA . ASP A 1 87 ? 10.392 -9.856 -7.938 1.00 71.19 87 ASP A CA 1
ATOM 689 C C . ASP A 1 87 ? 10.228 -8.337 -7.754 1.00 71.19 87 ASP A C 1
ATOM 691 O O . ASP A 1 87 ? 9.682 -7.637 -8.610 1.00 71.19 87 ASP A O 1
ATOM 695 N N . ASN A 1 88 ? 10.717 -7.815 -6.625 1.00 85.38 88 ASN A N 1
ATOM 696 C CA . ASN A 1 88 ? 10.657 -6.394 -6.254 1.00 85.38 88 ASN A CA 1
ATOM 697 C C . ASN A 1 88 ? 9.235 -5.823 -6.046 1.00 85.38 88 ASN A C 1
ATOM 699 O O . ASN A 1 88 ? 8.945 -4.677 -6.413 1.00 85.38 88 ASN A O 1
ATOM 703 N N . CYS A 1 89 ? 8.352 -6.611 -5.427 1.00 89.12 89 CYS A N 1
ATOM 704 C CA . CYS A 1 89 ? 7.055 -6.168 -4.915 1.00 89.12 89 CYS A CA 1
ATOM 705 C C . CYS A 1 89 ? 7.097 -5.975 -3.391 1.00 89.12 89 CYS A C 1
ATOM 707 O O . CYS A 1 89 ? 7.532 -6.855 -2.653 1.00 89.12 89 CYS A O 1
ATOM 709 N N . PHE A 1 90 ? 6.615 -4.830 -2.913 1.00 89.06 90 PHE A N 1
ATOM 710 C CA . PHE A 1 90 ? 6.554 -4.473 -1.497 1.00 89.06 90 PHE A CA 1
ATOM 711 C C . PHE A 1 90 ? 5.113 -4.160 -1.109 1.00 89.06 90 PHE A C 1
ATOM 713 O O . PHE A 1 90 ? 4.451 -3.387 -1.803 1.00 89.06 90 PHE A O 1
ATOM 720 N N . ALA A 1 91 ? 4.650 -4.718 0.008 1.00 90.12 91 ALA A N 1
ATOM 721 C CA . ALA A 1 91 ? 3.315 -4.488 0.548 1.00 90.12 91 ALA A CA 1
ATOM 722 C C . ALA A 1 91 ? 3.383 -4.001 2.001 1.00 90.12 91 ALA A C 1
ATOM 724 O O . ALA A 1 91 ? 4.276 -4.396 2.751 1.00 90.12 91 ALA A O 1
ATOM 725 N N . CYS A 1 92 ? 2.447 -3.140 2.396 1.00 88.62 92 CYS A N 1
ATOM 726 C CA . CYS A 1 92 ? 2.369 -2.575 3.742 1.00 88.62 92 CYS A CA 1
ATOM 727 C C . CYS A 1 92 ? 0.936 -2.104 4.065 1.00 88.62 92 CYS A C 1
ATOM 729 O O . CYS A 1 92 ? 0.147 -1.814 3.166 1.00 88.62 92 CYS A O 1
ATOM 731 N N . SER A 1 93 ? 0.583 -2.057 5.352 1.00 89.38 93 SER A N 1
ATOM 732 C CA . SER A 1 93 ? -0.807 -1.927 5.828 1.00 89.38 93 SER A CA 1
ATOM 733 C C . SER A 1 93 ? -1.105 -0.620 6.576 1.00 89.38 93 SER A C 1
ATOM 735 O O . SER A 1 93 ? -2.049 -0.567 7.359 1.00 89.38 93 SER A O 1
ATOM 737 N N . TYR A 1 94 ? -0.279 0.411 6.397 1.00 86.06 94 TYR A N 1
ATOM 738 C CA . TYR A 1 94 ? -0.467 1.725 7.020 1.00 86.06 94 TYR A CA 1
ATOM 739 C C . TYR A 1 94 ? -0.561 2.818 5.957 1.00 86.06 94 TYR A C 1
ATOM 741 O O . TYR A 1 94 ? -0.053 2.660 4.847 1.00 86.06 94 TYR A O 1
ATOM 749 N N . ASP A 1 95 ? -1.216 3.926 6.292 1.00 88.50 95 ASP A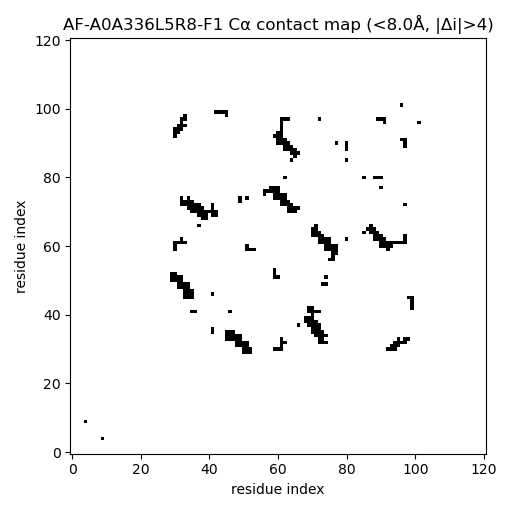 N 1
ATOM 750 C CA . ASP A 1 95 ? -1.447 5.011 5.343 1.00 88.50 95 ASP A CA 1
ATOM 751 C C . ASP A 1 95 ? -0.143 5.485 4.690 1.00 88.50 95 ASP A C 1
ATOM 753 O O . ASP A 1 95 ? 0.855 5.765 5.360 1.00 88.50 95 ASP A O 1
ATOM 757 N N . TYR A 1 96 ? -0.168 5.582 3.362 1.00 88.19 96 TYR A N 1
ATOM 758 C CA . TYR A 1 96 ? 0.903 6.101 2.516 1.00 88.19 96 TYR A CA 1
ATOM 759 C C . TYR A 1 96 ? 2.235 5.358 2.657 1.00 88.19 96 TYR A C 1
ATOM 761 O O . TYR A 1 96 ? 3.284 5.860 2.251 1.00 88.19 96 TYR A O 1
ATOM 769 N N . CYS A 1 97 ? 2.211 4.140 3.196 1.00 87.88 97 CYS A N 1
ATOM 770 C CA . CYS A 1 97 ? 3.405 3.351 3.467 1.00 87.88 97 CYS A CA 1
ATOM 771 C C . CYS A 1 97 ? 4.191 2.976 2.211 1.00 87.88 97 CYS A C 1
ATOM 773 O O . CYS A 1 97 ? 5.403 2.785 2.265 1.00 87.88 97 CYS A O 1
ATOM 775 N N . ASN A 1 98 ? 3.524 2.934 1.058 1.00 89.12 98 ASN A N 1
ATOM 776 C CA . ASN A 1 98 ? 4.146 2.680 -0.232 1.00 89.12 98 ASN A CA 1
ATOM 777 C C . ASN A 1 98 ? 4.827 3.930 -0.817 1.00 89.12 98 ASN A C 1
ATOM 779 O O . ASN A 1 98 ? 4.934 4.054 -2.038 1.00 89.12 98 ASN A O 1
ATOM 783 N N . SER A 1 99 ? 5.260 4.875 0.026 1.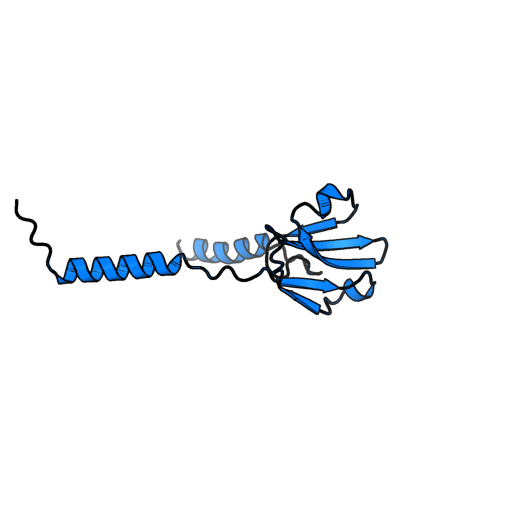00 84.31 99 SER A N 1
ATOM 784 C CA . SER A 1 99 ? 6.010 6.068 -0.372 1.00 84.31 99 SER A CA 1
ATOM 785 C C . SER A 1 99 ? 7.441 5.731 -0.835 1.00 84.31 99 SER A C 1
ATOM 787 O O . SER A 1 99 ? 7.914 4.600 -0.728 1.00 84.31 99 SER A O 1
ATOM 789 N N . ALA A 1 100 ? 8.127 6.707 -1.443 1.00 65.81 100 ALA A N 1
ATOM 790 C CA . ALA A 1 100 ? 9.539 6.556 -1.815 1.00 65.81 100 ALA A CA 1
ATOM 791 C C . ALA A 1 100 ? 10.445 6.568 -0.570 1.00 65.81 100 ALA A C 1
ATOM 793 O O . ALA A 1 100 ? 11.476 5.900 -0.524 1.00 65.81 100 ALA A O 1
ATOM 794 N N . THR A 1 101 ? 10.013 7.291 0.459 1.00 58.72 101 THR A N 1
ATOM 795 C CA . THR A 1 101 ? 10.707 7.507 1.719 1.00 58.72 101 THR A CA 1
ATOM 796 C C . THR A 1 101 ? 10.220 6.479 2.735 1.00 58.72 101 THR A C 1
ATOM 798 O O . THR A 1 101 ? 9.289 6.715 3.503 1.00 58.72 101 THR A O 1
ATOM 801 N N . ASN A 1 102 ? 10.863 5.312 2.767 1.00 51.97 102 ASN A N 1
ATOM 802 C CA . ASN A 1 102 ? 10.763 4.414 3.916 1.00 51.97 102 ASN A CA 1
ATOM 803 C C . ASN A 1 102 ? 11.469 5.072 5.112 1.00 51.97 102 ASN A C 1
ATOM 805 O O . ASN A 1 102 ? 12.606 4.745 5.447 1.00 51.97 102 ASN A O 1
ATOM 809 N N . ILE A 1 103 ? 10.810 6.039 5.752 1.00 51.09 103 ILE A N 1
ATOM 810 C CA . ILE A 1 103 ? 11.213 6.487 7.081 1.00 51.09 103 ILE A CA 1
ATOM 811 C C . ILE A 1 103 ? 10.824 5.346 8.011 1.00 51.09 103 ILE A C 1
ATOM 813 O O . ILE A 1 103 ? 9.663 5.159 8.362 1.00 51.09 103 ILE A O 1
ATOM 817 N N . ASN A 1 104 ? 11.809 4.519 8.331 1.00 45.12 104 ASN A N 1
ATOM 818 C CA . ASN A 1 104 ? 11.660 3.377 9.210 1.00 45.12 104 ASN A CA 1
ATOM 819 C C . ASN A 1 104 ? 11.278 3.907 10.608 1.00 45.12 104 ASN A C 1
ATOM 821 O O . ASN A 1 104 ? 12.118 4.421 11.346 1.00 45.12 104 ASN A O 1
ATOM 825 N N . LEU A 1 105 ? 9.983 3.847 10.939 1.00 52.91 105 LEU A N 1
ATOM 826 C CA . LEU A 1 105 ? 9.389 4.409 12.163 1.00 52.91 105 LEU A CA 1
ATOM 827 C C . LEU A 1 105 ? 10.023 3.860 13.454 1.00 52.91 105 LEU A C 1
ATOM 829 O O . LEU A 1 105 ? 9.937 4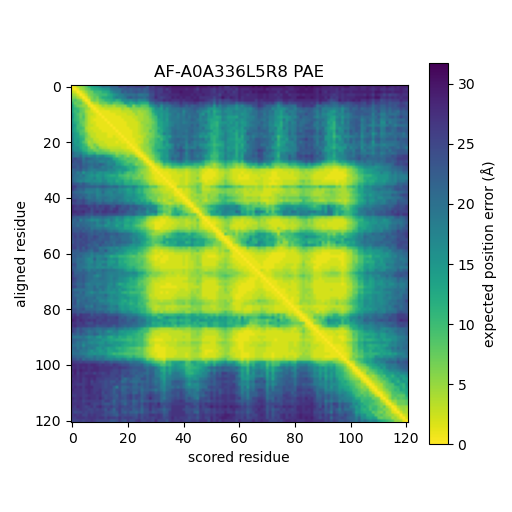.499 14.502 1.00 52.91 105 LEU A O 1
ATOM 833 N N . ASN A 1 106 ? 10.743 2.738 13.372 1.00 52.72 106 ASN A N 1
ATOM 834 C CA . ASN A 1 106 ? 11.550 2.203 14.469 1.00 52.72 106 ASN A CA 1
ATOM 835 C C . ASN A 1 106 ? 12.604 3.202 14.987 1.00 52.72 106 ASN A C 1
ATOM 837 O O . ASN A 1 106 ? 12.923 3.191 16.174 1.00 52.72 106 ASN A O 1
ATOM 841 N N . TYR A 1 107 ? 13.104 4.114 14.144 1.00 50.41 107 TYR A N 1
ATOM 842 C CA . TYR A 1 107 ? 14.047 5.151 14.581 1.00 50.41 107 TYR A CA 1
ATOM 843 C C . TYR A 1 107 ? 13.374 6.295 15.353 1.00 50.41 107 TYR A C 1
ATOM 845 O O . TYR A 1 107 ? 14.016 6.918 16.195 1.00 50.41 107 TYR A O 1
ATOM 853 N N . LEU A 1 108 ? 12.081 6.552 15.128 1.00 52.25 108 LEU A N 1
ATOM 854 C CA . LEU A 1 108 ? 11.334 7.602 15.832 1.00 52.25 108 LEU A CA 1
ATOM 855 C C . LEU A 1 108 ? 11.001 7.201 17.274 1.00 52.25 108 LEU A C 1
ATOM 857 O O . LEU A 1 108 ? 11.063 8.042 18.169 1.00 52.25 108 LEU A O 1
ATOM 861 N N . ALA A 1 109 ? 10.739 5.914 17.522 1.00 53.00 109 ALA A N 1
ATOM 862 C CA . ALA A 1 109 ? 10.532 5.404 18.877 1.00 53.00 109 ALA A CA 1
ATOM 863 C C . ALA A 1 109 ? 11.782 5.600 19.758 1.00 53.00 109 ALA A C 1
ATOM 865 O O . ALA A 1 109 ? 11.671 6.014 20.910 1.00 53.00 109 ALA A O 1
ATOM 866 N N . LEU A 1 110 ? 12.984 5.402 19.208 1.00 52.47 110 LEU A N 1
ATOM 867 C CA . LEU A 1 110 ? 14.239 5.600 19.943 1.00 52.47 110 LEU A CA 1
ATOM 868 C C . LEU A 1 110 ? 14.459 7.056 20.387 1.00 52.47 110 LEU A C 1
ATOM 870 O O . LEU A 1 110 ? 14.981 7.285 21.473 1.00 52.47 110 LEU A O 1
ATOM 874 N N . VAL A 1 111 ? 14.020 8.045 19.604 1.00 56.88 111 VAL A N 1
ATOM 875 C CA . VAL A 1 111 ? 14.229 9.470 19.927 1.00 56.88 111 VAL A CA 1
ATOM 876 C C . VAL A 1 111 ? 13.310 9.958 21.056 1.00 56.88 111 VAL A C 1
ATOM 878 O O . VAL A 1 111 ? 13.698 10.843 21.815 1.00 56.88 111 VAL A O 1
ATOM 881 N N . ILE A 1 112 ? 12.125 9.363 21.226 1.00 56.69 112 ILE A N 1
ATOM 882 C CA . ILE A 1 112 ? 11.150 9.792 22.246 1.00 56.69 112 ILE A CA 1
ATOM 883 C C . ILE A 1 112 ? 11.447 9.171 23.625 1.00 56.69 112 ILE A C 1
ATOM 885 O O . ILE A 1 112 ? 11.211 9.812 24.649 1.00 56.69 112 ILE A O 1
ATOM 889 N N . PHE A 1 113 ? 12.019 7.961 23.687 1.00 52.41 113 PHE A N 1
ATOM 890 C CA . PHE A 1 113 ? 12.277 7.283 24.968 1.00 52.41 113 PHE A CA 1
ATOM 891 C C . PHE A 1 113 ? 13.588 7.686 25.663 1.00 52.41 113 PHE A C 1
ATOM 893 O O . PHE A 1 113 ? 13.675 7.590 26.889 1.00 52.41 113 PHE A O 1
ATOM 900 N N . ILE A 1 114 ? 14.592 8.178 24.930 1.00 57.12 114 ILE A N 1
ATOM 901 C CA . ILE A 1 114 ? 15.870 8.619 25.519 1.00 57.12 114 ILE A CA 1
ATOM 902 C C . ILE A 1 114 ? 15.712 9.828 26.473 1.00 57.12 114 ILE A C 1
ATOM 904 O O . ILE A 1 114 ? 16.279 9.775 27.567 1.00 57.12 114 ILE A O 1
ATOM 908 N N . PRO A 1 115 ? 14.937 10.890 26.163 1.00 54.16 115 PRO A N 1
ATOM 909 C CA . PRO A 1 115 ? 14.797 12.015 27.091 1.00 54.16 115 PRO A CA 1
ATOM 910 C C . PRO A 1 115 ? 13.947 11.690 28.331 1.00 54.16 115 PRO A C 1
ATOM 912 O O . PRO A 1 115 ? 14.166 12.292 29.378 1.00 54.16 115 PRO A O 1
ATOM 915 N N . LEU A 1 116 ? 13.031 10.715 28.268 1.00 52.88 116 LEU A N 1
ATOM 916 C CA . LEU A 1 116 ? 12.179 10.333 29.406 1.00 52.88 116 LEU A CA 1
ATOM 917 C C . LEU A 1 116 ? 12.948 9.556 30.487 1.00 52.88 116 LEU A C 1
ATOM 919 O O . LEU A 1 116 ? 12.710 9.753 31.676 1.00 52.88 116 LEU A O 1
ATOM 923 N N . PHE A 1 117 ? 13.924 8.734 30.090 1.00 51.84 117 PHE A N 1
ATOM 924 C CA . PHE A 1 117 ? 14.797 8.021 31.030 1.00 51.84 117 PHE A CA 1
ATOM 925 C C . PHE A 1 117 ? 15.825 8.926 31.724 1.00 51.84 117 PHE A C 1
ATOM 927 O O . PHE A 1 117 ? 16.260 8.611 32.830 1.00 51.84 117 PHE A O 1
ATOM 934 N N . LEU A 1 118 ? 16.211 10.043 31.099 1.00 52.22 118 LEU A N 1
ATOM 935 C CA . LEU A 1 118 ? 17.135 11.016 31.693 1.00 52.22 118 LEU A CA 1
ATOM 936 C C . LEU A 1 118 ? 16.436 12.028 32.612 1.00 52.22 118 LEU A C 1
ATOM 938 O O . LEU A 1 118 ? 17.095 12.596 33.473 1.00 52.22 118 LEU A O 1
ATOM 942 N N . TYR A 1 119 ? 15.125 12.237 32.455 1.00 49.91 119 TYR A N 1
ATOM 943 C CA . TYR A 1 119 ? 14.338 13.141 33.305 1.00 49.91 119 TYR A CA 1
ATOM 944 C C . TYR A 1 119 ? 13.772 12.475 34.572 1.00 49.91 119 TYR A C 1
ATOM 946 O O . TYR A 1 119 ? 13.330 13.167 35.484 1.00 49.91 119 TYR A O 1
ATOM 954 N N . LEU A 1 120 ? 13.760 11.138 34.627 1.00 50.44 120 LEU A N 1
ATOM 955 C CA . LEU A 1 120 ? 13.274 10.338 35.762 1.00 50.44 120 LEU A CA 1
ATOM 956 C C . LEU A 1 120 ? 14.404 9.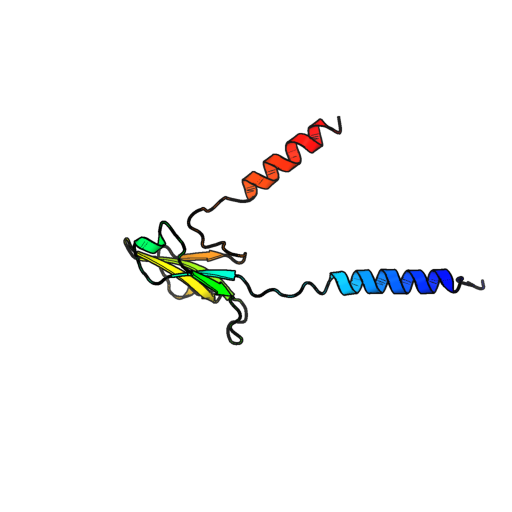838 36.682 1.00 50.44 120 LEU A C 1
ATOM 958 O O . LEU A 1 120 ? 14.189 8.909 37.463 1.00 50.44 120 LEU A O 1
ATOM 962 N N . LYS A 1 121 ? 15.600 10.427 36.584 1.00 43.78 121 LYS A N 1
ATOM 963 C CA . LYS A 1 121 ? 16.759 10.083 37.409 1.00 43.78 121 LYS A CA 1
ATOM 964 C C . LYS A 1 121 ? 17.217 11.263 38.252 1.00 43.78 121 LYS A C 1
ATOM 966 O O . LYS A 1 121 ? 17.231 12.389 37.712 1.00 43.78 121 LYS A O 1
#

Sequence (121 aa):
MNFRLSSNRVFLAIILQLFFVLSFFDNVAALRCYACGPSRECEDKPHTTVECDFGWISRAVCTKRIIGDYVARGCFAENFCRDDGIDNCFACSYDYCNSATNINLNYLALVIFIPLFLYLK